Protein AF-A0A6H9YJK9-F1 (afdb_monomer_lite)

Structure (mmCIF, N/CA/C/O backbone):
data_AF-A0A6H9YJK9-F1
#
_entry.id   AF-A0A6H9YJK9-F1
#
loop_
_atom_site.group_PDB
_atom_site.id
_atom_site.type_symbol
_atom_site.label_atom_id
_atom_site.label_alt_id
_atom_site.label_comp_id
_atom_site.label_asym_id
_atom_site.label_entity_id
_atom_site.label_seq_id
_atom_site.pdbx_PDB_ins_code
_atom_site.Cartn_x
_atom_site.Cartn_y
_atom_site.Cartn_z
_atom_site.occupancy
_atom_site.B_iso_or_equiv
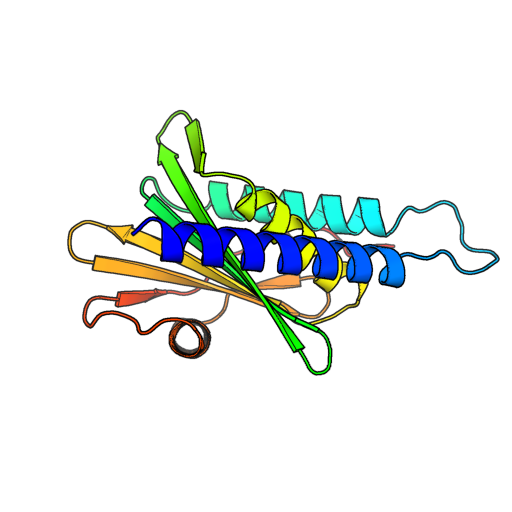_atom_site.auth_seq_id
_atom_site.auth_comp_id
_atom_site.auth_asym_id
_atom_site.auth_atom_id
_atom_site.pdbx_PDB_model_num
ATOM 1 N N . MET A 1 1 ? 7.352 20.105 15.855 1.00 63.06 1 MET A N 1
ATOM 2 C CA . MET A 1 1 ? 6.418 19.579 14.831 1.00 63.06 1 MET A CA 1
ATOM 3 C C . MET A 1 1 ? 6.762 20.039 13.413 1.00 63.06 1 MET A C 1
ATOM 5 O O . MET A 1 1 ? 6.892 19.177 12.559 1.00 63.06 1 MET A O 1
ATOM 9 N N . LEU A 1 2 ? 7.011 21.333 13.154 1.00 72.94 2 LEU A N 1
ATOM 10 C CA . LEU A 1 2 ? 7.312 21.844 11.799 1.00 72.94 2 LEU A CA 1
ATOM 11 C C . LEU A 1 2 ? 8.534 21.186 11.116 1.00 72.94 2 LEU A C 1
ATOM 13 O O . LEU A 1 2 ? 8.466 20.831 9.948 1.00 72.94 2 LEU A O 1
ATOM 17 N N . PHE A 1 3 ? 9.628 20.956 11.852 1.00 67.69 3 PHE A N 1
ATOM 18 C CA . PHE A 1 3 ? 10.844 20.333 11.303 1.00 67.69 3 PHE A CA 1
ATOM 19 C C . PHE A 1 3 ? 10.621 18.890 10.814 1.00 67.69 3 PHE A C 1
ATOM 21 O O . PHE A 1 3 ? 11.126 18.502 9.768 1.00 67.69 3 PHE A O 1
ATOM 28 N N . HIS A 1 4 ? 9.809 18.113 11.537 1.00 69.06 4 HIS A N 1
ATOM 29 C CA . HIS A 1 4 ? 9.512 16.722 11.185 1.00 69.06 4 HIS A CA 1
ATOM 30 C C . HIS A 1 4 ? 8.590 16.626 9.959 1.00 69.06 4 HIS A C 1
ATOM 32 O O . HIS A 1 4 ? 8.743 15.723 9.142 1.00 69.06 4 HIS A O 1
ATOM 38 N N . ALA A 1 5 ? 7.667 17.585 9.812 1.00 72.31 5 ALA A N 1
ATOM 39 C CA . ALA A 1 5 ? 6.811 17.703 8.634 1.00 72.31 5 ALA A CA 1
ATOM 40 C C . ALA A 1 5 ? 7.616 18.094 7.383 1.00 72.31 5 ALA A C 1
ATOM 42 O O . ALA A 1 5 ? 7.439 17.492 6.330 1.00 72.31 5 ALA A O 1
ATOM 43 N N . LEU A 1 6 ? 8.550 19.043 7.514 1.00 74.62 6 LEU A N 1
ATOM 44 C CA . LEU A 1 6 ? 9.430 19.453 6.415 1.00 74.62 6 LEU A CA 1
ATOM 45 C C . LEU A 1 6 ? 10.424 18.358 6.007 1.00 74.62 6 LEU A C 1
ATOM 47 O O . LEU A 1 6 ? 10.715 18.222 4.822 1.00 74.62 6 LEU A O 1
ATOM 51 N N . SER A 1 7 ? 10.941 17.579 6.965 1.00 81.00 7 SER A N 1
ATOM 52 C CA . SER A 1 7 ? 11.783 16.417 6.651 1.00 81.00 7 SER A CA 1
ATOM 53 C C . SER A 1 7 ? 10.996 15.383 5.855 1.00 81.00 7 SER A C 1
ATOM 55 O O . SER A 1 7 ? 11.417 15.025 4.763 1.00 81.00 7 SER A O 1
ATOM 57 N N . ARG A 1 8 ? 9.804 15.000 6.340 1.00 82.50 8 ARG A N 1
ATOM 58 C CA . ARG A 1 8 ? 8.932 14.047 5.641 1.00 82.50 8 ARG A CA 1
ATOM 59 C C . ARG A 1 8 ? 8.602 14.512 4.226 1.00 82.50 8 ARG A C 1
ATOM 61 O O . ARG A 1 8 ? 8.712 13.728 3.300 1.00 82.50 8 ARG A O 1
ATOM 68 N N . GLN A 1 9 ? 8.263 15.787 4.043 1.00 84.81 9 GLN A N 1
ATOM 69 C CA . GLN A 1 9 ? 7.972 16.316 2.711 1.00 84.81 9 GLN A CA 1
ATOM 70 C C . GLN A 1 9 ? 9.168 16.179 1.755 1.00 84.81 9 GLN A C 1
ATOM 72 O O . GLN A 1 9 ? 8.990 15.789 0.607 1.00 84.81 9 GLN A O 1
ATOM 77 N N . ARG A 1 10 ? 10.388 16.476 2.217 1.00 87.25 10 ARG A N 1
ATOM 78 C CA . ARG A 1 10 ? 11.600 16.321 1.394 1.00 87.25 10 ARG A CA 1
ATOM 79 C C . ARG A 1 10 ? 11.882 14.862 1.051 1.00 87.25 10 ARG A C 1
ATOM 81 O O . ARG A 1 10 ? 12.340 14.581 -0.054 1.00 87.25 10 ARG A O 1
ATOM 88 N N . ASP A 1 11 ? 11.628 13.956 1.987 1.00 88.81 11 ASP A N 1
ATOM 89 C CA . ASP A 1 11 ? 11.798 12.520 1.770 1.00 88.81 11 ASP A CA 1
ATOM 90 C C . ASP A 1 11 ? 10.750 11.991 0.774 1.00 88.81 11 ASP A C 1
ATOM 92 O O . ASP A 1 11 ? 11.097 11.249 -0.148 1.00 88.81 11 ASP A O 1
ATOM 96 N N . ASP A 1 12 ? 9.503 12.460 0.870 1.00 91.12 12 ASP A N 1
ATOM 97 C CA . ASP A 1 12 ? 8.435 12.163 -0.090 1.00 91.12 12 ASP A CA 1
ATOM 98 C C . ASP A 1 12 ? 8.791 12.695 -1.495 1.00 91.12 12 ASP A C 1
ATOM 100 O O . ASP A 1 12 ? 8.659 11.972 -2.480 1.00 91.12 12 ASP A O 1
ATOM 104 N N . GLU A 1 13 ? 9.301 13.928 -1.608 1.00 91.25 13 GLU A N 1
ATOM 105 C CA . GLU A 1 13 ? 9.738 14.528 -2.882 1.00 91.25 13 GLU A CA 1
ATOM 106 C C . GLU A 1 13 ? 10.895 13.749 -3.526 1.00 91.25 13 GLU A C 1
ATOM 108 O O . GLU A 1 13 ? 10.879 13.499 -4.734 1.00 91.25 13 GLU A O 1
ATOM 113 N N . ARG A 1 14 ? 11.883 13.316 -2.732 1.00 92.69 14 ARG A N 1
ATOM 114 C CA . ARG A 1 14 ? 12.980 12.459 -3.215 1.00 92.69 14 ARG A CA 1
ATOM 115 C C . ARG A 1 14 ? 12.470 11.107 -3.690 1.00 92.69 14 ARG A C 1
ATOM 117 O O . ARG A 1 14 ? 12.857 10.658 -4.765 1.00 92.69 14 ARG A O 1
ATOM 124 N N . THR A 1 15 ? 11.578 10.493 -2.919 1.00 93.62 15 THR A N 1
ATOM 125 C CA . THR A 1 15 ? 10.957 9.212 -3.274 1.00 93.62 15 THR A CA 1
ATOM 126 C C . THR A 1 15 ? 10.157 9.338 -4.569 1.00 93.62 15 THR A C 1
ATOM 128 O O . THR A 1 15 ? 10.250 8.476 -5.440 1.00 93.62 15 THR A O 1
ATOM 131 N N . ALA A 1 16 ? 9.418 10.437 -4.741 1.00 92.62 16 ALA A N 1
ATOM 132 C CA . ALA A 1 16 ? 8.678 10.725 -5.965 1.00 92.62 16 ALA A CA 1
ATOM 133 C C . ALA A 1 16 ? 9.603 10.836 -7.182 1.00 92.62 16 ALA A C 1
ATOM 135 O O . ALA A 1 16 ? 9.322 10.233 -8.217 1.00 92.62 16 ALA A O 1
ATOM 136 N N . ALA A 1 17 ? 10.707 11.577 -7.054 1.00 94.19 17 ALA A N 1
ATOM 137 C CA . ALA A 1 17 ? 11.685 11.734 -8.125 1.00 94.19 17 ALA A CA 1
ATOM 138 C C . ALA A 1 17 ? 12.327 10.390 -8.510 1.00 94.19 17 ALA A C 1
ATOM 140 O O . ALA A 1 17 ? 12.350 10.052 -9.692 1.00 94.19 17 ALA A O 1
ATOM 141 N N . ALA A 1 18 ? 12.757 9.597 -7.525 1.00 94.12 18 ALA A N 1
ATOM 142 C CA . ALA A 1 18 ? 13.342 8.277 -7.758 1.00 94.12 18 ALA A CA 1
ATOM 143 C C . ALA A 1 18 ? 12.348 7.314 -8.432 1.00 94.12 18 ALA A C 1
ATOM 145 O O . ALA A 1 18 ? 12.693 6.631 -9.393 1.00 94.12 18 ALA A O 1
ATOM 146 N N . ALA A 1 19 ? 11.089 7.293 -7.984 1.00 94.12 19 ALA A N 1
ATOM 147 C CA . ALA A 1 19 ? 10.058 6.446 -8.580 1.00 94.12 19 ALA A CA 1
ATOM 148 C C . ALA A 1 19 ? 9.746 6.839 -10.035 1.00 94.12 19 ALA A C 1
ATOM 150 O O . ALA A 1 19 ? 9.563 5.967 -10.884 1.00 94.12 19 ALA A O 1
ATOM 151 N N . LEU A 1 20 ? 9.705 8.143 -10.337 1.00 93.88 20 LEU A N 1
ATOM 152 C CA . LEU A 1 20 ? 9.523 8.641 -11.704 1.00 93.88 20 LEU A CA 1
ATOM 153 C C . LEU A 1 20 ? 10.699 8.265 -12.609 1.00 93.88 20 LEU A C 1
ATOM 155 O O . LEU A 1 20 ? 10.481 7.869 -13.752 1.00 93.88 20 LEU A O 1
ATOM 159 N N . GLU A 1 21 ? 11.928 8.370 -12.106 1.00 93.69 21 GLU A N 1
ATOM 160 C CA . GLU A 1 21 ? 13.128 7.974 -12.842 1.00 93.69 21 GLU A CA 1
ATOM 161 C C . GLU A 1 21 ? 13.119 6.474 -13.163 1.00 93.69 21 GLU A C 1
ATOM 163 O O . GLU A 1 21 ? 13.307 6.088 -14.317 1.00 93.69 21 GLU A O 1
ATOM 168 N N . LEU A 1 22 ? 12.819 5.631 -12.172 1.00 92.50 22 LEU A N 1
ATOM 169 C CA . LEU A 1 22 ? 12.697 4.183 -12.356 1.00 92.50 22 LEU A CA 1
ATOM 170 C C . LEU A 1 22 ? 11.623 3.823 -13.384 1.00 92.50 22 LEU A C 1
ATOM 172 O O . LEU A 1 22 ? 11.884 3.030 -14.289 1.00 92.50 22 LEU A O 1
ATOM 176 N N . LEU A 1 23 ? 10.440 4.437 -13.292 1.00 91.88 23 LEU A N 1
ATOM 177 C CA . LEU A 1 23 ? 9.365 4.222 -14.259 1.00 91.88 23 LEU A CA 1
ATOM 178 C C . LEU A 1 23 ? 9.777 4.660 -15.673 1.00 91.88 23 LEU A C 1
ATOM 180 O O . LEU A 1 23 ? 9.500 3.950 -16.637 1.00 91.88 23 LEU A O 1
ATOM 184 N N . GLY A 1 24 ? 10.459 5.798 -15.812 1.00 89.75 24 GLY A N 1
ATOM 185 C CA . GLY A 1 24 ? 10.961 6.270 -17.105 1.00 89.75 24 GLY A CA 1
ATOM 186 C C . GLY A 1 24 ? 12.010 5.334 -17.713 1.00 89.75 24 GLY A C 1
ATOM 187 O O . GLY A 1 24 ? 11.981 5.066 -18.912 1.00 89.75 24 GLY A O 1
ATOM 188 N N . ASN A 1 25 ? 12.900 4.786 -16.886 1.00 87.31 25 ASN A N 1
ATOM 189 C CA . ASN A 1 25 ? 13.939 3.856 -17.330 1.00 87.31 25 ASN A CA 1
ATOM 190 C C . ASN A 1 25 ? 13.369 2.492 -17.741 1.00 87.31 25 ASN A C 1
ATOM 192 O O . ASN A 1 25 ? 13.824 1.921 -18.728 1.00 87.31 25 ASN A O 1
ATOM 196 N N . ALA A 1 26 ? 12.356 1.998 -17.027 1.00 83.44 26 ALA A N 1
ATOM 197 C CA . ALA A 1 26 ? 11.712 0.709 -17.293 1.00 83.44 26 ALA A CA 1
ATOM 198 C C . ALA A 1 26 ? 10.915 0.668 -18.606 1.00 83.44 26 ALA A C 1
ATOM 200 O O . ALA A 1 26 ? 10.545 -0.399 -19.083 1.00 83.44 26 ALA A O 1
ATOM 201 N N . THR A 1 27 ? 10.589 1.835 -19.158 1.00 75.69 27 THR A N 1
ATOM 202 C CA . THR A 1 27 ? 9.594 1.986 -20.230 1.00 75.69 27 THR A CA 1
ATOM 203 C C . THR A 1 27 ? 10.180 2.640 -21.475 1.00 75.69 27 THR A C 1
ATOM 205 O O . THR A 1 27 ? 9.448 3.039 -22.382 1.00 75.69 27 THR A O 1
ATOM 208 N N . ARG A 1 28 ? 11.513 2.743 -21.529 1.00 75.00 28 ARG A N 1
ATOM 209 C CA . ARG A 1 28 ? 12.239 3.235 -22.694 1.00 75.00 28 ARG A CA 1
ATOM 210 C C . ARG A 1 28 ? 12.044 2.237 -23.845 1.00 75.00 28 ARG A C 1
ATOM 212 O O . ARG A 1 28 ? 12.432 1.086 -23.681 1.00 75.00 28 ARG A O 1
ATOM 219 N N . PRO A 1 29 ? 11.450 2.650 -24.978 1.00 65.81 29 PRO A N 1
ATOM 220 C CA . PRO A 1 29 ? 11.192 1.738 -26.085 1.00 65.81 29 PRO A CA 1
ATOM 221 C C . PRO A 1 29 ? 12.510 1.287 -26.714 1.00 65.81 29 PRO A C 1
ATOM 223 O O . PRO A 1 29 ? 13.400 2.115 -26.951 1.00 65.81 29 PRO A O 1
ATOM 226 N N . GLU A 1 30 ? 12.619 -0.002 -27.015 1.00 67.44 30 GLU A N 1
ATOM 227 C CA . GLU A 1 30 ? 13.722 -0.520 -27.813 1.00 67.44 30 GLU A CA 1
ATOM 228 C C . GLU A 1 30 ? 13.478 -0.197 -29.300 1.00 67.44 30 GLU A C 1
ATOM 230 O O . GLU A 1 30 ? 12.331 -0.048 -29.746 1.00 67.44 30 GLU A O 1
ATOM 235 N N . PRO A 1 31 ? 14.536 -0.049 -30.119 1.00 66.88 31 PRO A N 1
ATOM 236 C CA . PRO A 1 31 ? 14.371 0.201 -31.545 1.00 66.88 31 PRO A CA 1
ATOM 237 C C . PRO A 1 31 ? 13.593 -0.940 -32.222 1.00 66.88 31 PRO A C 1
ATOM 239 O O . PRO A 1 31 ? 14.129 -2.028 -32.423 1.00 66.88 31 PRO A O 1
ATOM 242 N N . GLY A 1 32 ? 12.348 -0.668 -32.625 1.00 67.44 32 GLY A N 1
ATOM 243 C CA . GLY A 1 32 ? 11.482 -1.628 -33.321 1.00 67.44 32 GLY A CA 1
ATOM 244 C C . GLY A 1 32 ? 10.222 -2.045 -32.559 1.00 67.44 32 GLY A C 1
ATOM 245 O O . GLY A 1 32 ? 9.407 -2.757 -33.145 1.00 67.44 32 GLY A O 1
ATOM 246 N N . ASP A 1 33 ? 10.032 -1.585 -31.320 1.00 65.38 33 ASP A N 1
ATOM 247 C CA . ASP A 1 33 ? 8.786 -1.811 -30.581 1.00 65.38 33 ASP A CA 1
ATOM 248 C C . ASP A 1 33 ? 7.593 -1.114 -31.262 1.00 65.38 33 ASP A C 1
ATOM 250 O O . ASP A 1 33 ? 7.688 0.022 -31.743 1.00 65.38 33 ASP A O 1
ATOM 254 N N . GLU A 1 34 ? 6.443 -1.796 -31.297 1.00 64.19 34 GLU A N 1
ATOM 255 C CA . GLU A 1 34 ? 5.170 -1.156 -31.637 1.00 64.19 34 GLU A CA 1
ATOM 256 C C . GLU A 1 34 ? 4.876 -0.016 -30.645 1.00 64.19 34 GLU A C 1
ATOM 258 O O . GLU A 1 34 ? 5.330 -0.062 -29.501 1.00 64.19 34 GLU A O 1
ATOM 263 N N . PRO A 1 35 ? 4.093 1.009 -31.033 1.00 57.34 35 PRO A N 1
ATOM 264 C CA . PRO A 1 35 ? 3.725 2.108 -30.147 1.00 57.3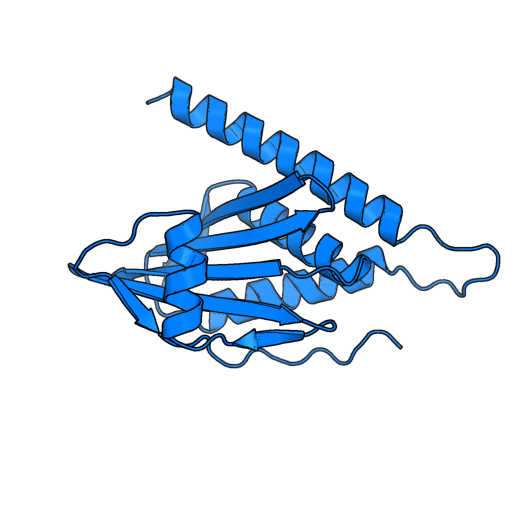4 35 PRO A CA 1
ATOM 265 C C . PRO A 1 35 ? 2.736 1.644 -29.063 1.00 57.34 35 PRO A C 1
ATOM 267 O O . PRO A 1 35 ? 1.560 2.012 -29.068 1.00 57.34 35 PRO A O 1
ATOM 270 N N . ASN A 1 36 ? 3.201 0.834 -28.117 1.00 64.88 36 ASN A N 1
ATOM 271 C CA . ASN A 1 36 ? 2.619 0.747 -26.790 1.00 64.88 36 ASN A CA 1
ATOM 272 C C . ASN A 1 36 ? 3.371 1.729 -25.879 1.00 64.88 36 ASN A C 1
ATOM 274 O O . ASN A 1 36 ? 4.529 2.057 -26.121 1.00 64.88 36 ASN A O 1
ATOM 278 N N . ASP A 1 37 ? 2.696 2.233 -24.852 1.00 79.62 37 ASP A N 1
ATOM 279 C CA . ASP A 1 37 ? 3.293 3.113 -23.844 1.00 79.62 37 ASP A CA 1
ATOM 280 C C . ASP A 1 37 ? 3.282 2.346 -22.515 1.00 79.62 37 ASP A C 1
ATOM 282 O O . ASP A 1 37 ? 2.276 2.387 -21.789 1.00 79.62 37 ASP A O 1
ATOM 286 N N . PRO A 1 38 ? 4.352 1.582 -22.213 1.00 82.50 38 PRO A N 1
ATOM 287 C CA . PRO A 1 38 ? 4.410 0.738 -21.026 1.00 82.50 38 PRO A CA 1
ATOM 288 C C . PRO A 1 38 ? 4.276 1.545 -19.729 1.00 82.50 38 PRO A C 1
ATOM 290 O O . PRO A 1 38 ? 3.687 1.059 -18.763 1.00 82.50 38 PRO A O 1
ATOM 293 N N . ALA A 1 39 ? 4.734 2.805 -19.711 1.00 85.94 39 ALA A N 1
ATOM 294 C CA . ALA A 1 39 ? 4.573 3.695 -18.560 1.00 85.94 39 ALA A CA 1
ATOM 295 C C . ALA A 1 39 ? 3.107 4.033 -18.322 1.00 85.94 39 ALA A C 1
ATOM 297 O O . ALA A 1 39 ? 2.618 3.959 -17.188 1.00 85.94 39 ALA A O 1
ATOM 298 N N . ARG A 1 40 ? 2.379 4.366 -19.389 1.00 87.50 40 ARG A N 1
ATOM 299 C CA . ARG A 1 40 ? 0.940 4.627 -19.320 1.00 87.50 40 ARG A CA 1
ATOM 300 C C . ARG A 1 40 ? 0.170 3.390 -18.875 1.00 87.50 40 ARG A C 1
ATOM 302 O O . ARG A 1 40 ? -0.753 3.512 -18.070 1.00 87.50 40 ARG A O 1
ATOM 309 N N . GLU A 1 41 ? 0.539 2.208 -19.359 1.00 89.06 41 GLU A N 1
ATOM 310 C CA . GLU A 1 41 ? -0.101 0.954 -18.962 1.00 89.06 41 GLU A CA 1
ATOM 311 C C . GLU A 1 41 ? 0.165 0.601 -17.489 1.00 89.06 41 GLU A C 1
ATOM 313 O O . GLU A 1 41 ? -0.779 0.315 -16.746 1.00 89.06 41 GLU A O 1
ATOM 318 N N . ALA A 1 42 ? 1.416 0.692 -17.034 1.00 90.81 42 ALA A N 1
ATOM 319 C CA . ALA A 1 42 ? 1.780 0.481 -15.635 1.00 90.81 42 ALA A CA 1
ATOM 320 C C . ALA A 1 42 ? 1.081 1.489 -14.705 1.00 90.81 42 ALA A C 1
ATOM 322 O O . ALA A 1 42 ? 0.517 1.108 -13.676 1.00 90.81 42 ALA A O 1
ATOM 323 N N . THR A 1 43 ? 1.018 2.760 -15.109 1.00 92.56 43 THR A N 1
ATOM 324 C CA . THR A 1 43 ? 0.310 3.819 -14.371 1.00 92.56 43 THR A CA 1
ATOM 325 C C . THR A 1 43 ? -1.190 3.544 -14.286 1.00 92.56 43 THR A C 1
ATOM 327 O O . THR A 1 43 ? -1.792 3.685 -13.216 1.00 92.56 43 THR A O 1
ATOM 330 N N . ALA A 1 44 ? -1.812 3.108 -15.384 1.00 91.75 44 ALA A N 1
ATOM 331 C CA . ALA A 1 44 ? -3.227 2.750 -15.400 1.00 91.75 44 ALA A CA 1
ATOM 332 C C . ALA A 1 44 ? -3.520 1.572 -14.455 1.00 91.75 44 ALA A C 1
ATOM 334 O O . ALA A 1 44 ? -4.490 1.621 -13.694 1.00 91.75 44 ALA A O 1
ATOM 335 N N . ARG A 1 45 ? -2.654 0.549 -14.440 1.00 91.06 45 ARG A N 1
ATOM 336 C CA . ARG A 1 45 ? -2.760 -0.604 -13.527 1.00 91.06 45 ARG A CA 1
ATOM 337 C C . ARG A 1 45 ? -2.629 -0.187 -12.067 1.00 91.06 45 ARG A C 1
ATOM 339 O O . ARG A 1 45 ? -3.496 -0.525 -11.260 1.00 91.06 45 ARG A O 1
ATOM 346 N N . ALA A 1 46 ? -1.596 0.582 -11.732 1.00 94.31 46 ALA A N 1
ATOM 347 C CA . ALA A 1 46 ? -1.381 1.079 -10.376 1.00 94.31 46 ALA A CA 1
ATOM 348 C C . ALA A 1 46 ? -2.561 1.940 -9.891 1.00 94.31 46 ALA A C 1
ATOM 350 O O . ALA A 1 46 ? -3.042 1.765 -8.770 1.00 94.31 46 ALA A O 1
ATOM 351 N N . THR A 1 47 ? -3.103 2.794 -10.766 1.00 94.19 47 THR A N 1
ATOM 352 C CA . THR A 1 47 ? -4.287 3.617 -10.473 1.00 94.19 47 THR A CA 1
ATOM 353 C C . THR A 1 47 ? -5.518 2.750 -10.208 1.00 94.19 47 THR A C 1
ATOM 355 O O . THR A 1 47 ? -6.232 2.957 -9.226 1.00 94.19 47 THR A O 1
ATOM 358 N N . ALA A 1 48 ? -5.774 1.742 -11.047 1.00 93.62 48 ALA A N 1
ATOM 359 C CA . ALA A 1 48 ? -6.903 0.831 -10.866 1.00 93.62 48 ALA A CA 1
ATOM 360 C C . ALA A 1 48 ? -6.830 0.084 -9.524 1.00 93.62 48 ALA A C 1
ATOM 362 O O . ALA A 1 48 ? -7.855 -0.086 -8.854 1.00 93.62 48 ALA A O 1
ATOM 363 N N . ILE A 1 49 ? -5.622 -0.304 -9.109 1.00 94.88 49 ILE A N 1
ATOM 364 C CA . ILE A 1 49 ? -5.355 -0.939 -7.816 1.00 94.88 49 ILE A CA 1
ATOM 365 C C . ILE A 1 49 ? -5.596 0.021 -6.663 1.00 94.88 49 ILE A C 1
ATOM 367 O O . ILE A 1 49 ? -6.317 -0.348 -5.739 1.00 94.88 49 ILE A O 1
ATOM 371 N N . LEU A 1 50 ? -5.068 1.247 -6.723 1.00 95.38 50 LEU A N 1
ATOM 372 C CA . LEU A 1 50 ? -5.324 2.260 -5.700 1.00 95.38 50 LEU A CA 1
ATOM 373 C C . LEU A 1 50 ? -6.833 2.458 -5.498 1.00 95.38 50 LEU A C 1
ATOM 375 O O . LEU A 1 50 ? -7.334 2.435 -4.374 1.00 95.38 50 LEU A O 1
ATOM 379 N N . LEU A 1 51 ? -7.583 2.578 -6.592 1.00 94.69 51 LEU A N 1
ATOM 380 C CA . LEU A 1 51 ? -9.032 2.732 -6.529 1.00 94.69 51 LEU A CA 1
ATOM 381 C C . LEU A 1 51 ? -9.727 1.484 -5.964 1.00 94.69 51 LEU A C 1
ATOM 383 O O . LEU A 1 51 ? -10.701 1.609 -5.224 1.00 94.69 51 LEU A O 1
ATOM 387 N N . ALA A 1 52 ? -9.258 0.278 -6.294 1.00 95.00 52 ALA A N 1
ATOM 388 C CA . ALA A 1 52 ? -9.800 -0.964 -5.742 1.00 95.00 52 ALA A CA 1
ATOM 389 C C . ALA A 1 52 ? -9.521 -1.100 -4.238 1.00 95.00 52 ALA A C 1
ATOM 391 O O . ALA A 1 52 ? -10.418 -1.483 -3.487 1.00 95.00 52 ALA A O 1
ATOM 392 N N . LEU A 1 53 ? -8.322 -0.717 -3.802 1.00 96.12 53 LEU A N 1
ATOM 393 C CA . LEU A 1 53 ? -7.922 -0.647 -2.402 1.00 96.12 53 LEU A CA 1
ATOM 394 C C . LEU A 1 53 ? -8.828 0.312 -1.620 1.00 96.12 53 LEU A C 1
ATOM 396 O O . LEU A 1 53 ? -9.459 -0.091 -0.644 1.00 96.12 53 LEU A O 1
ATOM 400 N N . ILE A 1 54 ? -8.978 1.549 -2.101 1.00 95.44 54 ILE A N 1
ATOM 401 C CA . ILE A 1 54 ? -9.855 2.559 -1.490 1.00 95.44 54 ILE A CA 1
ATOM 402 C C . ILE A 1 54 ? -11.311 2.075 -1.452 1.00 95.44 54 ILE A C 1
ATOM 404 O O . ILE A 1 54 ? -12.013 2.286 -0.462 1.00 95.44 54 ILE A O 1
ATOM 408 N N . ARG A 1 55 ? -11.803 1.401 -2.499 1.00 94.38 55 ARG A N 1
ATOM 409 C CA . ARG A 1 55 ? -13.171 0.852 -2.510 1.00 94.38 55 ARG A CA 1
ATOM 410 C C . ARG A 1 55 ? -13.368 -0.264 -1.487 1.00 94.38 55 ARG A C 1
ATOM 412 O O . ARG A 1 55 ? -14.417 -0.271 -0.847 1.00 94.38 55 ARG A O 1
ATOM 419 N N . GLY A 1 56 ? -12.401 -1.166 -1.342 1.00 94.81 56 GLY A N 1
ATOM 420 C CA . GLY A 1 56 ? -12.528 -2.359 -0.502 1.00 94.81 56 GLY A CA 1
ATOM 421 C C . GLY A 1 56 ? -12.367 -2.112 0.998 1.00 94.81 56 GLY A C 1
ATOM 422 O O . GLY A 1 56 ? -12.863 -2.906 1.794 1.00 94.81 56 GLY A O 1
ATOM 423 N N . VAL A 1 57 ? -11.722 -1.016 1.406 1.00 94.75 57 VAL A N 1
ATOM 424 C CA . VAL A 1 57 ? -11.642 -0.648 2.830 1.00 94.75 57 VAL A CA 1
ATOM 425 C C . VAL A 1 57 ? -12.954 -0.050 3.341 1.00 94.75 57 VAL A C 1
ATOM 427 O O . VAL A 1 57 ? -13.738 0.508 2.571 1.00 94.75 57 VAL A O 1
ATOM 430 N N . GLY A 1 58 ? -13.209 -0.179 4.644 1.00 93.19 58 GLY A N 1
ATOM 431 C CA . GLY A 1 58 ? -14.375 0.419 5.304 1.00 93.19 58 GLY A CA 1
ATOM 432 C C . GLY A 1 58 ? -14.335 1.950 5.322 1.00 93.19 58 GLY A C 1
ATOM 433 O O . GLY A 1 58 ? -13.448 2.560 4.742 1.00 93.19 58 GLY A O 1
ATOM 434 N N . LEU A 1 59 ? -15.314 2.572 5.978 1.00 94.12 59 LEU A N 1
ATOM 435 C CA . LEU A 1 59 ? -15.246 4.002 6.292 1.00 94.12 59 LEU A CA 1
ATOM 436 C C . LEU A 1 59 ? -14.215 4.245 7.406 1.00 94.12 59 LEU A C 1
ATOM 438 O O . LEU A 1 59 ? -14.010 3.363 8.241 1.00 94.12 59 LEU A O 1
ATOM 442 N N . GLY A 1 60 ? -13.628 5.440 7.449 1.00 94.50 60 GLY A N 1
ATOM 443 C CA . GLY A 1 60 ? -12.711 5.862 8.508 1.00 94.50 60 GLY A CA 1
ATOM 444 C C . GLY A 1 60 ? -11.410 6.466 7.990 1.00 94.50 60 GLY A C 1
ATOM 445 O O . GLY A 1 60 ? -11.317 6.910 6.845 1.00 94.50 60 GLY A O 1
ATOM 446 N N . VAL A 1 61 ? -10.409 6.503 8.869 1.00 95.19 61 VAL A N 1
ATOM 447 C CA . VAL A 1 61 ? -9.068 7.012 8.572 1.00 95.19 61 VAL A CA 1
ATOM 448 C C . VAL A 1 61 ? -8.156 5.842 8.234 1.00 95.19 61 VAL A C 1
ATOM 450 O O . VAL A 1 61 ? -8.091 4.842 8.954 1.00 95.19 61 VAL A O 1
ATOM 453 N N . HIS A 1 62 ? -7.438 5.979 7.128 1.00 95.88 62 HIS A N 1
ATOM 454 C CA . HIS A 1 62 ? -6.576 4.948 6.587 1.00 95.88 62 HIS A CA 1
ATOM 455 C C . HIS A 1 62 ? -5.186 5.506 6.298 1.00 95.88 62 HIS A C 1
ATOM 457 O O . HIS A 1 62 ? -5.033 6.620 5.799 1.00 95.88 62 HIS A O 1
ATOM 463 N N . ARG A 1 63 ? -4.171 4.683 6.553 1.00 94.69 63 ARG A N 1
ATOM 464 C CA . ARG A 1 63 ? -2.800 4.896 6.091 1.00 94.69 63 ARG A CA 1
ATOM 465 C C . ARG A 1 63 ? -2.427 3.779 5.137 1.00 94.69 63 ARG A C 1
ATOM 467 O O . ARG A 1 63 ? -2.380 2.615 5.536 1.00 94.69 63 ARG A O 1
ATOM 474 N N . LEU A 1 64 ? -2.166 4.149 3.895 1.00 95.69 64 LEU A N 1
ATOM 475 C CA . LEU A 1 64 ? -1.646 3.278 2.856 1.00 95.69 64 LEU A CA 1
ATOM 476 C C . LEU A 1 64 ? -0.122 3.383 2.849 1.00 95.69 64 LEU A C 1
ATOM 478 O O . LEU A 1 64 ? 0.417 4.478 2.721 1.00 95.69 64 LEU A O 1
ATOM 482 N N . THR A 1 65 ? 0.561 2.254 2.957 1.00 95.06 65 THR A N 1
ATOM 483 C CA . THR A 1 65 ? 2.017 2.178 2.833 1.00 95.06 65 THR A CA 1
ATOM 484 C C . THR A 1 65 ? 2.357 1.328 1.619 1.00 95.06 65 THR A C 1
ATOM 486 O O . THR A 1 65 ? 1.808 0.235 1.472 1.00 95.06 65 THR A O 1
ATOM 489 N N . CYS A 1 66 ? 3.262 1.803 0.769 1.00 95.44 66 CYS A N 1
ATOM 490 C CA . CYS A 1 66 ? 3.887 0.995 -0.275 1.00 95.44 66 CYS A CA 1
ATOM 491 C C . CYS A 1 66 ? 5.387 0.979 -0.054 1.00 95.44 66 CYS A C 1
ATOM 493 O O . CYS A 1 66 ? 5.972 2.026 0.212 1.00 95.44 66 CYS A O 1
ATOM 495 N N . VAL A 1 67 ? 5.967 -0.208 -0.162 1.00 94.50 67 VAL A N 1
ATOM 496 C CA . VAL A 1 67 ? 7.396 -0.453 -0.052 1.00 94.50 67 VAL A CA 1
ATOM 497 C C . VAL A 1 67 ? 7.806 -1.279 -1.260 1.00 94.50 67 VAL A C 1
ATOM 499 O O . VAL A 1 67 ? 7.242 -2.347 -1.483 1.00 94.50 67 VAL A O 1
ATOM 502 N N . MET A 1 68 ? 8.750 -0.777 -2.043 1.00 93.62 68 MET A N 1
ATOM 503 C CA . MET A 1 68 ? 9.293 -1.444 -3.222 1.00 93.62 68 MET A CA 1
ATOM 504 C C . MET A 1 68 ? 10.797 -1.585 -3.052 1.00 93.62 68 MET A C 1
ATOM 506 O O . MET A 1 68 ? 11.481 -0.610 -2.727 1.00 93.62 68 MET A O 1
ATOM 510 N N . ASP A 1 69 ? 11.300 -2.784 -3.310 1.00 87.44 69 ASP A N 1
ATOM 511 C CA . ASP A 1 69 ? 12.736 -3.011 -3.381 1.00 87.44 69 ASP A CA 1
ATOM 512 C C . ASP A 1 69 ? 13.227 -2.522 -4.755 1.00 87.44 69 ASP A C 1
ATOM 514 O O . ASP A 1 69 ? 12.715 -2.933 -5.794 1.00 87.44 69 ASP A O 1
ATOM 518 N N . ALA A 1 70 ? 14.169 -1.576 -4.764 1.00 83.75 70 ALA A N 1
ATOM 519 C CA . ALA A 1 70 ? 14.663 -0.887 -5.957 1.00 83.75 70 ALA A CA 1
ATOM 520 C C . ALA A 1 70 ? 16.184 -1.082 -6.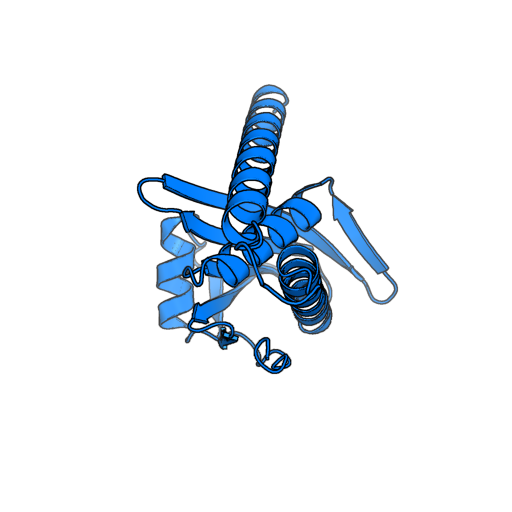089 1.00 83.75 70 ALA A C 1
ATOM 522 O O . ALA A 1 70 ? 16.971 -0.133 -6.069 1.00 83.75 70 ALA A O 1
ATOM 523 N N . GLY A 1 71 ? 16.621 -2.341 -6.176 1.00 80.38 71 GLY A N 1
ATOM 524 C CA . GLY A 1 71 ? 18.041 -2.697 -6.169 1.00 80.38 71 GLY A CA 1
ATOM 525 C C . GLY A 1 71 ? 18.665 -2.567 -4.768 1.00 80.38 71 GLY A C 1
ATOM 526 O O . GLY A 1 71 ? 18.205 -3.248 -3.853 1.00 80.38 71 GLY A O 1
ATOM 527 N N . PRO A 1 72 ? 19.733 -1.762 -4.567 1.00 77.75 72 PRO A N 1
ATOM 528 C CA . PRO A 1 72 ? 20.379 -1.619 -3.257 1.00 77.75 72 PRO A CA 1
ATOM 529 C C . PRO A 1 72 ? 19.590 -0.739 -2.276 1.00 77.75 72 PRO A C 1
ATOM 531 O O . PRO A 1 72 ? 19.899 -0.730 -1.085 1.00 77.75 72 PRO A O 1
ATOM 534 N N . GLU A 1 73 ? 18.608 0.016 -2.769 1.00 83.00 73 GLU A N 1
ATOM 535 C CA . GLU A 1 73 ? 17.790 0.928 -1.978 1.00 83.00 73 GLU A CA 1
ATOM 536 C C . GLU A 1 73 ? 16.327 0.486 -1.976 1.00 83.00 73 GLU A C 1
ATOM 538 O O . GLU A 1 73 ? 15.856 -0.213 -2.872 1.00 83.00 73 GLU A O 1
ATOM 543 N N . GLN A 1 74 ? 15.597 0.913 -0.949 1.00 89.81 74 GLN A N 1
ATOM 544 C CA . GLN A 1 74 ? 14.173 0.653 -0.814 1.00 89.81 74 GLN A CA 1
ATOM 545 C C . GLN A 1 74 ? 13.408 1.968 -0.931 1.00 89.81 74 GLN A C 1
ATOM 547 O O . GLN A 1 74 ? 13.693 2.924 -0.205 1.00 89.81 74 GLN A O 1
ATOM 552 N N . LEU A 1 75 ? 12.416 2.011 -1.818 1.00 94.06 75 LEU A N 1
ATOM 553 C CA . LEU A 1 75 ? 11.494 3.138 -1.912 1.00 94.06 75 LEU A CA 1
ATOM 554 C C . LEU A 1 75 ? 10.271 2.859 -1.046 1.00 94.06 75 LEU A C 1
ATOM 556 O O . LEU A 1 75 ? 9.669 1.789 -1.130 1.00 94.06 75 LEU A O 1
ATOM 560 N N . SER A 1 76 ? 9.890 3.827 -0.216 1.00 93.56 76 SER A N 1
ATOM 561 C CA . SER A 1 76 ? 8.748 3.696 0.683 1.00 93.56 76 SER A CA 1
ATOM 562 C C . SER A 1 76 ? 7.955 4.990 0.752 1.00 93.56 76 SER A C 1
ATOM 564 O O . SER A 1 76 ? 8.529 6.073 0.831 1.00 93.56 76 SER A O 1
ATOM 566 N N . ILE A 1 77 ? 6.629 4.879 0.743 1.00 95.25 77 ILE A N 1
ATOM 567 C CA . ILE A 1 77 ? 5.724 6.016 0.918 1.00 95.25 77 ILE A CA 1
ATOM 568 C C . ILE A 1 77 ? 4.579 5.654 1.851 1.00 95.25 77 ILE A C 1
ATOM 570 O O . ILE A 1 77 ? 4.034 4.550 1.793 1.00 95.25 77 ILE A O 1
ATOM 574 N N . GLN A 1 78 ? 4.184 6.618 2.682 1.00 93.38 78 GLN A N 1
ATOM 575 C CA . GLN A 1 78 ? 2.993 6.542 3.521 1.00 93.38 78 GLN A CA 1
ATOM 576 C C . GLN A 1 78 ? 2.010 7.643 3.136 1.00 93.38 78 GLN A C 1
ATOM 578 O O . GLN A 1 78 ? 2.321 8.833 3.243 1.00 93.38 78 GLN A O 1
ATOM 583 N N . ALA A 1 79 ? 0.807 7.241 2.745 1.00 94.06 79 ALA A N 1
ATOM 584 C CA . ALA A 1 79 ? -0.258 8.120 2.301 1.00 94.06 79 ALA A CA 1
ATOM 585 C C . ALA A 1 79 ? -1.495 7.979 3.190 1.00 94.06 79 ALA A C 1
ATOM 587 O O . ALA A 1 79 ? -2.084 6.903 3.292 1.00 94.06 79 ALA A O 1
ATOM 588 N N . ASP A 1 80 ? -1.895 9.087 3.807 1.00 93.94 80 ASP A N 1
ATOM 589 C CA . ASP A 1 80 ? -3.069 9.144 4.673 1.00 93.94 80 ASP A CA 1
ATOM 590 C C . ASP A 1 80 ? -4.294 9.599 3.873 1.00 93.94 80 ASP A C 1
ATOM 592 O O . ASP A 1 80 ? -4.242 10.582 3.121 1.00 93.94 80 ASP A O 1
ATOM 596 N N . PHE A 1 81 ? -5.407 8.891 4.047 1.00 95.81 81 PHE A N 1
ATOM 597 C CA . PHE A 1 81 ? -6.697 9.269 3.486 1.00 95.81 81 PHE A CA 1
ATOM 598 C C . PHE A 1 81 ? -7.841 8.940 4.444 1.00 95.81 81 PHE A C 1
ATOM 600 O O . PHE A 1 81 ? -7.774 8.005 5.236 1.00 95.81 81 PHE A O 1
ATOM 607 N N . GLU A 1 82 ? -8.917 9.704 4.347 1.00 96.06 82 GLU A N 1
ATOM 608 C CA . GLU A 1 82 ? -10.160 9.485 5.070 1.00 96.06 82 GLU A CA 1
ATOM 609 C C . GLU A 1 82 ? -11.258 9.120 4.076 1.00 96.06 82 GLU A C 1
ATOM 611 O O . GLU A 1 82 ? -11.447 9.793 3.059 1.00 96.06 82 GLU A O 1
ATOM 616 N N . LYS A 1 83 ? -11.991 8.048 4.363 1.00 95.19 83 LYS A N 1
ATOM 617 C CA . LYS A 1 83 ? -13.122 7.596 3.561 1.00 95.19 83 LYS A CA 1
ATOM 618 C C . LYS A 1 83 ? -14.416 7.775 4.340 1.00 95.19 83 LYS A C 1
ATOM 620 O O . LYS A 1 83 ? -14.620 7.158 5.383 1.00 95.19 83 LYS A O 1
ATOM 625 N N . SER A 1 84 ? -15.326 8.562 3.782 1.00 94.31 84 SER A N 1
ATOM 626 C CA . SER A 1 84 ? -16.699 8.695 4.264 1.00 94.31 84 SER A CA 1
ATOM 627 C C . SER A 1 84 ? -17.687 8.119 3.246 1.00 94.31 84 SER A C 1
ATOM 629 O O . SER A 1 84 ? -17.305 7.647 2.174 1.00 94.31 84 SER A O 1
ATOM 631 N N . ALA A 1 85 ? -18.980 8.145 3.575 1.00 91.75 85 ALA A N 1
ATOM 632 C CA . ALA A 1 85 ? -20.030 7.626 2.697 1.00 91.75 85 ALA A CA 1
ATOM 633 C C . ALA A 1 85 ? -20.104 8.339 1.332 1.00 91.75 85 ALA A C 1
ATOM 635 O O . ALA A 1 85 ? -20.644 7.780 0.379 1.00 91.75 85 ALA A O 1
ATOM 636 N N . HIS A 1 86 ? -19.585 9.565 1.234 1.00 91.69 86 HIS A N 1
ATOM 637 C CA . HIS A 1 86 ? -19.766 10.421 0.059 1.00 91.69 86 HIS A CA 1
ATOM 638 C C . HIS A 1 86 ? -18.458 10.866 -0.592 1.00 91.69 86 HIS A C 1
ATOM 640 O O . HIS A 1 86 ? -18.485 11.350 -1.721 1.00 91.69 86 HIS A O 1
ATOM 646 N N . GLN A 1 87 ? -17.323 10.725 0.092 1.00 92.94 87 GLN A N 1
ATOM 647 C CA . GLN A 1 87 ? -16.052 11.236 -0.407 1.00 92.94 87 GLN A CA 1
ATOM 648 C C . GLN A 1 87 ? -14.855 10.470 0.147 1.00 92.94 87 GLN A C 1
ATOM 650 O O . GLN A 1 87 ? -14.924 9.814 1.188 1.00 92.94 87 GLN A O 1
ATOM 655 N N . VAL A 1 88 ? -13.740 10.622 -0.559 1.00 93.50 88 VAL A N 1
ATOM 656 C CA . VAL A 1 88 ? -12.409 10.234 -0.104 1.00 93.50 88 VAL A CA 1
ATOM 657 C C . VAL A 1 88 ? -11.583 11.509 -0.037 1.00 93.50 88 VAL A C 1
ATOM 659 O O . VAL A 1 88 ? -11.418 12.189 -1.049 1.00 93.50 88 VAL A O 1
ATOM 662 N N . LEU A 1 89 ? -11.107 11.849 1.155 1.00 92.81 89 LEU A N 1
ATOM 663 C CA . LEU A 1 89 ? -10.213 12.975 1.382 1.00 92.81 89 LEU A CA 1
ATOM 664 C C . LEU A 1 89 ? -8.791 12.449 1.515 1.00 92.81 89 LEU A C 1
ATOM 666 O O . LEU A 1 89 ? -8.534 11.565 2.322 1.00 92.81 89 LEU A O 1
ATOM 670 N N . SER A 1 90 ? -7.861 12.997 0.746 1.00 89.12 90 SER A N 1
ATOM 671 C CA . SER A 1 90 ? -6.442 12.667 0.847 1.00 89.12 90 SER A CA 1
ATOM 672 C C . SER A 1 90 ? -5.635 13.907 1.176 1.00 89.12 90 SER A C 1
ATOM 674 O O . SER A 1 90 ? -5.874 14.975 0.607 1.00 89.12 90 SER A O 1
ATOM 676 N N . TYR A 1 91 ? -4.644 13.761 2.046 1.00 77.88 91 TYR A N 1
ATOM 677 C CA . TYR A 1 91 ? -3.808 14.877 2.469 1.00 77.88 91 TYR A CA 1
ATOM 678 C C . TYR A 1 91 ? -2.502 14.893 1.662 1.00 77.88 91 TYR A C 1
ATOM 680 O O . TYR A 1 91 ? -1.555 14.174 1.970 1.00 77.88 91 TYR A O 1
ATOM 688 N N . GLY A 1 92 ? -2.451 15.732 0.622 1.00 72.69 92 GLY A N 1
ATOM 689 C CA . GLY A 1 92 ? -1.230 16.011 -0.145 1.00 72.69 92 GLY A CA 1
ATOM 690 C C . GLY A 1 92 ? -0.899 15.017 -1.276 1.00 72.69 92 GLY A C 1
ATOM 691 O O . GLY A 1 92 ? -1.735 14.195 -1.653 1.00 72.69 92 GLY A O 1
ATOM 692 N N . PRO A 1 93 ? 0.326 15.093 -1.840 1.00 82.38 93 PRO A N 1
ATOM 693 C CA . PRO A 1 93 ? 0.774 14.254 -2.957 1.00 82.38 93 PRO A CA 1
ATOM 694 C C . PRO A 1 93 ? 1.002 12.744 -2.691 1.00 82.38 93 PRO A C 1
ATOM 696 O O . PRO A 1 93 ? 1.089 12.021 -3.688 1.00 82.38 93 PRO A O 1
ATOM 699 N N . PRO A 1 94 ? 1.089 12.202 -1.450 1.00 87.62 94 PRO A N 1
ATOM 700 C CA . PRO A 1 94 ? 1.507 10.812 -1.230 1.00 87.62 94 PRO A CA 1
ATOM 701 C C . PRO A 1 94 ? 0.718 9.717 -1.960 1.00 87.62 94 PRO A C 1
ATOM 703 O O . PRO A 1 94 ? 1.309 8.700 -2.307 1.00 87.62 94 PRO A O 1
ATOM 706 N N . LEU A 1 95 ? -0.581 9.889 -2.246 1.00 92.69 95 LEU A N 1
ATOM 707 C CA . LEU A 1 95 ? -1.328 8.896 -3.044 1.00 92.69 95 LEU A CA 1
ATOM 708 C C . LEU A 1 95 ? -0.877 8.855 -4.514 1.00 92.69 95 LEU A C 1
ATOM 710 O O . LEU A 1 95 ? -0.882 7.793 -5.141 1.00 92.69 95 LEU A O 1
ATOM 714 N N . GLY A 1 96 ? -0.461 9.998 -5.063 1.00 94.00 96 GLY A N 1
ATOM 715 C CA . GLY A 1 96 ? 0.161 10.058 -6.384 1.00 94.00 96 GLY A CA 1
ATOM 716 C C . GLY A 1 96 ? 1.509 9.343 -6.378 1.00 94.00 96 GLY A C 1
ATOM 717 O O . GLY A 1 96 ? 1.752 8.493 -7.226 1.00 94.00 96 GLY A O 1
ATOM 718 N N . ILE A 1 97 ? 2.333 9.603 -5.360 1.00 95.69 97 ILE A N 1
ATOM 719 C CA . ILE A 1 97 ? 3.647 8.964 -5.187 1.00 95.69 97 ILE A CA 1
ATOM 720 C C . ILE A 1 97 ? 3.500 7.446 -5.007 1.00 95.69 97 ILE A C 1
ATOM 722 O O . ILE A 1 97 ? 4.211 6.687 -5.658 1.00 95.69 97 ILE A O 1
ATOM 726 N N . PHE A 1 98 ? 2.525 6.993 -4.210 1.00 96.50 98 PHE A N 1
ATOM 727 C CA . PHE A 1 98 ? 2.138 5.580 -4.104 1.00 96.50 98 PHE A CA 1
ATOM 728 C C . PHE A 1 98 ? 1.871 4.961 -5.476 1.00 96.50 98 PHE A C 1
ATOM 730 O O . PHE A 1 98 ? 2.389 3.891 -5.791 1.00 96.50 98 PHE A O 1
ATOM 737 N N . THR A 1 99 ? 1.076 5.645 -6.301 1.00 96.00 99 THR A N 1
ATOM 738 C CA . THR A 1 99 ? 0.715 5.154 -7.634 1.00 96.00 99 THR A CA 1
ATOM 739 C C . THR A 1 99 ? 1.951 5.049 -8.523 1.00 96.00 99 THR A C 1
ATOM 741 O O . THR A 1 99 ? 2.099 4.056 -9.229 1.00 96.00 99 THR A O 1
ATOM 744 N N . THR A 1 100 ? 2.862 6.020 -8.448 1.00 95.94 100 THR A N 1
ATOM 745 C CA . THR A 1 100 ? 4.118 6.013 -9.207 1.00 95.94 100 THR A CA 1
ATOM 746 C C . THR A 1 100 ? 5.058 4.891 -8.772 1.00 95.94 100 THR A C 1
ATOM 748 O O . THR A 1 100 ? 5.572 4.190 -9.637 1.00 95.94 100 THR A O 1
ATOM 751 N N . ILE A 1 101 ? 5.260 4.674 -7.465 1.00 96.25 101 ILE A N 1
ATOM 752 C CA . ILE A 1 101 ? 6.094 3.563 -6.966 1.00 96.25 101 ILE A CA 1
ATOM 753 C C . ILE A 1 101 ? 5.522 2.232 -7.448 1.00 96.25 101 ILE A C 1
ATOM 755 O O . ILE A 1 101 ? 6.243 1.409 -8.003 1.00 96.25 101 ILE A O 1
ATOM 759 N N . LEU A 1 102 ? 4.212 2.034 -7.290 1.00 95.31 102 LEU A N 1
ATOM 760 C CA . LEU A 1 102 ? 3.575 0.796 -7.711 1.00 95.31 102 LEU A CA 1
ATOM 761 C C . LEU A 1 102 ? 3.662 0.604 -9.235 1.00 95.31 102 LEU A C 1
ATOM 763 O O . LEU A 1 102 ? 3.893 -0.510 -9.694 1.00 95.31 102 LEU A O 1
ATOM 767 N N . ALA A 1 103 ? 3.518 1.673 -10.024 1.00 94.50 103 ALA A N 1
ATOM 768 C CA . ALA A 1 103 ? 3.712 1.630 -11.473 1.00 94.50 103 AL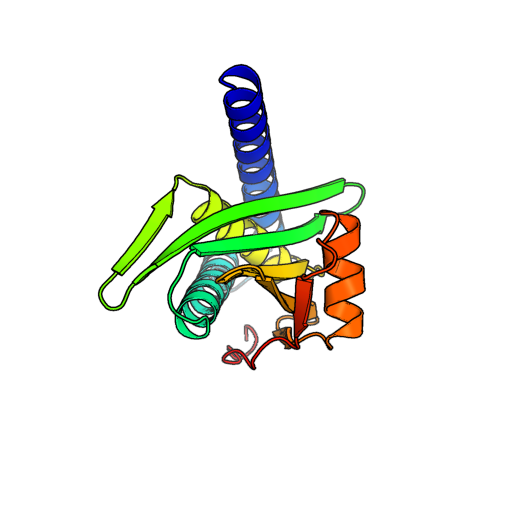A A CA 1
ATOM 769 C C . ALA A 1 103 ? 5.159 1.275 -11.852 1.00 94.50 103 ALA A C 1
ATOM 771 O O . ALA A 1 103 ? 5.358 0.454 -12.745 1.00 94.50 103 ALA A O 1
ATOM 772 N N . ALA A 1 104 ? 6.159 1.834 -11.165 1.00 94.00 104 ALA A N 1
ATOM 773 C CA . ALA A 1 104 ? 7.562 1.480 -11.370 1.00 94.00 104 ALA A CA 1
ATOM 774 C C . ALA A 1 104 ? 7.808 -0.006 -11.068 1.00 94.00 104 ALA A C 1
ATOM 776 O O . ALA A 1 104 ? 8.402 -0.697 -11.891 1.00 94.00 104 ALA A O 1
ATOM 777 N N . ALA A 1 105 ? 7.262 -0.519 -9.958 1.00 93.38 105 ALA A N 1
ATOM 778 C CA . ALA A 1 105 ? 7.350 -1.935 -9.605 1.00 93.38 105 ALA A CA 1
ATOM 779 C C . ALA A 1 105 ? 6.756 -2.829 -10.705 1.00 93.38 105 ALA A C 1
ATOM 781 O O . ALA A 1 105 ? 7.371 -3.803 -11.127 1.00 93.38 105 ALA A O 1
ATOM 782 N N . TYR A 1 106 ? 5.585 -2.455 -11.233 1.00 91.50 106 TYR A N 1
ATOM 783 C CA . TYR A 1 106 ? 4.960 -3.153 -12.358 1.00 91.50 106 TYR A CA 1
ATOM 784 C C . TYR A 1 106 ? 5.823 -3.152 -13.618 1.00 91.50 106 TYR A C 1
ATOM 786 O O . TYR A 1 106 ? 5.949 -4.194 -14.256 1.00 91.50 106 TYR A O 1
ATOM 794 N N . ALA A 1 107 ? 6.371 -1.996 -13.988 1.00 90.62 107 ALA A N 1
ATOM 795 C CA . ALA A 1 107 ? 7.154 -1.845 -15.209 1.00 90.62 107 ALA A CA 1
ATOM 796 C C . ALA A 1 107 ? 8.494 -2.594 -15.133 1.00 90.62 107 ALA A C 1
ATOM 798 O O . ALA A 1 107 ? 8.933 -3.158 -16.128 1.00 90.62 107 ALA A O 1
ATOM 799 N N . LEU A 1 108 ? 9.114 -2.633 -13.952 1.00 88.88 108 LEU A N 1
ATOM 800 C CA . LEU A 1 108 ? 10.378 -3.333 -13.715 1.00 88.88 108 LEU A CA 1
ATOM 801 C C . LEU A 1 108 ? 10.197 -4.831 -13.417 1.00 88.88 108 LEU A C 1
ATOM 803 O O . LEU A 1 108 ? 11.166 -5.582 -13.460 1.00 88.88 108 LEU A O 1
ATOM 807 N N . GLY A 1 109 ? 8.975 -5.274 -13.106 1.00 88.50 109 GLY A N 1
ATOM 808 C CA . GLY A 1 109 ? 8.724 -6.632 -12.616 1.00 88.50 109 GLY A CA 1
ATOM 809 C C . GLY A 1 109 ? 9.228 -6.867 -11.186 1.00 88.50 109 GLY A C 1
ATOM 810 O O . GLY A 1 109 ? 9.419 -8.016 -10.791 1.00 88.50 109 GLY A O 1
ATOM 811 N N . GLU A 1 110 ? 9.430 -5.795 -10.419 1.00 90.38 110 GLU A N 1
ATOM 812 C CA . GLU A 1 110 ? 9.938 -5.840 -9.049 1.00 90.38 110 GLU A CA 1
ATOM 813 C C . GLU A 1 110 ? 8.833 -6.142 -8.033 1.00 90.38 110 GLU A C 1
ATOM 815 O O . GLU A 1 110 ? 7.642 -5.879 -8.245 1.00 90.38 110 GLU A O 1
ATOM 820 N N . SER A 1 111 ? 9.242 -6.687 -6.887 1.00 91.38 111 SER A N 1
ATOM 821 C CA . SER A 1 111 ? 8.329 -6.929 -5.771 1.00 91.38 111 SER A CA 1
ATOM 822 C C . SER A 1 111 ? 8.008 -5.632 -5.029 1.00 91.38 111 SER A C 1
ATOM 824 O O . SER A 1 111 ? 8.873 -4.793 -4.781 1.00 91.38 111 SER A O 1
ATOM 826 N N . ALA A 1 112 ? 6.747 -5.487 -4.623 1.00 94.06 112 ALA A N 1
ATOM 827 C CA . ALA A 1 112 ? 6.303 -4.371 -3.794 1.00 94.06 112 ALA A CA 1
ATOM 828 C C . ALA A 1 112 ? 5.283 -4.831 -2.750 1.00 94.06 112 ALA A C 1
ATOM 830 O O . ALA A 1 112 ? 4.248 -5.412 -3.081 1.00 94.06 112 ALA A O 1
ATOM 831 N N . ALA A 1 113 ? 5.551 -4.546 -1.480 1.00 95.19 113 ALA A N 1
ATOM 832 C CA . ALA A 1 113 ? 4.612 -4.765 -0.393 1.00 95.19 113 ALA A CA 1
ATOM 833 C C . ALA A 1 113 ? 3.688 -3.550 -0.246 1.00 95.19 113 ALA A C 1
ATOM 835 O O . ALA A 1 113 ? 4.129 -2.400 -0.197 1.00 95.19 113 ALA A O 1
ATOM 836 N N . VAL A 1 114 ? 2.387 -3.805 -0.137 1.00 96.56 114 VAL A N 1
ATOM 837 C CA . VAL A 1 114 ? 1.371 -2.782 0.122 1.00 96.56 114 VAL A CA 1
ATOM 838 C C . VAL A 1 114 ? 0.644 -3.136 1.406 1.00 96.56 114 VAL A C 1
ATOM 840 O O . VAL A 1 114 ? 0.187 -4.264 1.565 1.00 96.56 114 VAL A O 1
ATOM 843 N N . THR A 1 115 ? 0.491 -2.181 2.320 1.00 97.12 115 THR A N 1
ATOM 844 C CA . THR A 1 115 ? -0.335 -2.354 3.522 1.00 97.12 115 THR A CA 1
ATOM 845 C C . THR A 1 115 ? -1.322 -1.211 3.680 1.00 97.12 115 THR A C 1
ATOM 847 O O . THR A 1 115 ? -1.027 -0.069 3.334 1.00 97.12 115 THR A O 1
ATOM 850 N N . ILE A 1 116 ? -2.505 -1.514 4.211 1.00 97.06 116 ILE A N 1
ATOM 851 C CA . ILE A 1 116 ? -3.458 -0.509 4.674 1.00 97.06 116 ILE A CA 1
ATOM 852 C C . ILE A 1 116 ? -3.709 -0.726 6.150 1.00 97.06 116 ILE A C 1
ATOM 854 O O . ILE A 1 116 ? -4.230 -1.767 6.557 1.00 97.06 116 ILE A O 1
ATOM 858 N N . ARG A 1 117 ? -3.389 0.299 6.929 1.00 95.81 117 ARG A N 1
ATOM 859 C CA . ARG A 1 117 ? -3.786 0.435 8.323 1.00 95.81 117 ARG A CA 1
ATOM 860 C C . ARG A 1 117 ? -5.072 1.242 8.382 1.00 95.81 117 ARG A C 1
ATOM 862 O O . ARG A 1 117 ? -5.122 2.341 7.840 1.00 95.81 117 ARG A O 1
ATOM 869 N N . THR A 1 118 ? -6.095 0.696 9.020 1.00 95.69 118 THR A N 1
ATOM 870 C CA . THR A 1 118 ? -7.376 1.363 9.273 1.00 95.69 118 THR A CA 1
ATOM 871 C C . THR A 1 118 ? -7.504 1.621 10.761 1.00 95.69 118 THR A C 1
ATOM 873 O O . THR A 1 118 ? -7.400 0.683 11.556 1.00 95.69 118 THR A O 1
ATOM 876 N N . GLU A 1 119 ? -7.721 2.879 11.123 1.00 92.88 119 GLU A N 1
ATOM 877 C CA . GLU A 1 119 ? -7.986 3.273 12.503 1.00 92.88 119 GLU A CA 1
ATOM 878 C C . GLU A 1 119 ? -9.444 2.955 12.854 1.00 92.88 119 GLU A C 1
ATOM 880 O O . GLU A 1 119 ? -10.365 3.257 12.093 1.00 92.88 119 GLU A O 1
ATOM 885 N N . GLY A 1 120 ? -9.645 2.306 13.996 1.00 86.44 120 GLY A N 1
ATOM 886 C CA . GLY A 1 120 ? -10.948 2.016 14.580 1.00 86.44 120 GLY A CA 1
ATOM 887 C C . GLY A 1 120 ? -11.019 2.502 16.026 1.00 86.44 120 GLY A C 1
ATOM 888 O O . GLY A 1 120 ? -10.061 3.053 16.570 1.00 86.44 120 GLY A O 1
ATOM 889 N N . ASP A 1 121 ? -12.164 2.283 16.668 1.00 83.06 121 ASP A N 1
ATOM 890 C CA . ASP A 1 121 ? -12.361 2.679 18.062 1.00 83.06 121 ASP A CA 1
ATOM 891 C C . ASP A 1 121 ? -11.509 1.799 18.998 1.00 83.06 121 ASP A C 1
ATOM 893 O O . ASP A 1 121 ? -11.786 0.615 19.200 1.00 83.06 121 ASP A O 1
ATOM 897 N N . GLY A 1 122 ? -10.395 2.350 19.488 1.00 82.25 122 GLY A N 1
ATOM 898 C CA . GLY A 1 122 ? -9.454 1.680 20.397 1.00 82.25 122 GLY A CA 1
ATOM 899 C C . GLY A 1 122 ? -8.609 0.550 19.786 1.00 82.25 122 GLY A C 1
ATOM 900 O O . GLY A 1 122 ? -7.822 -0.083 20.495 1.00 82.25 122 GLY A O 1
ATOM 901 N N . SER A 1 123 ? -8.738 0.284 18.485 1.00 88.88 123 SER A N 1
ATOM 902 C CA . SER A 1 123 ? -7.969 -0.744 17.775 1.00 88.88 123 SER A CA 1
ATOM 903 C C . SER A 1 123 ? -7.643 -0.312 16.351 1.00 88.88 123 SER A C 1
ATOM 905 O O . SER A 1 123 ? -8.313 0.543 15.779 1.00 88.88 123 SER A O 1
ATOM 907 N N . GLU A 1 124 ? -6.617 -0.917 15.765 1.00 92.50 124 GLU A N 1
ATOM 908 C CA . GLU A 1 124 ? -6.277 -0.717 14.359 1.00 92.50 124 GLU A CA 1
ATOM 909 C C . GLU A 1 124 ? -6.243 -2.057 13.633 1.00 92.50 124 GLU A C 1
ATOM 911 O O . GLU A 1 124 ? -5.834 -3.075 14.194 1.00 92.50 124 GLU A O 1
ATOM 916 N N . THR A 1 125 ? -6.695 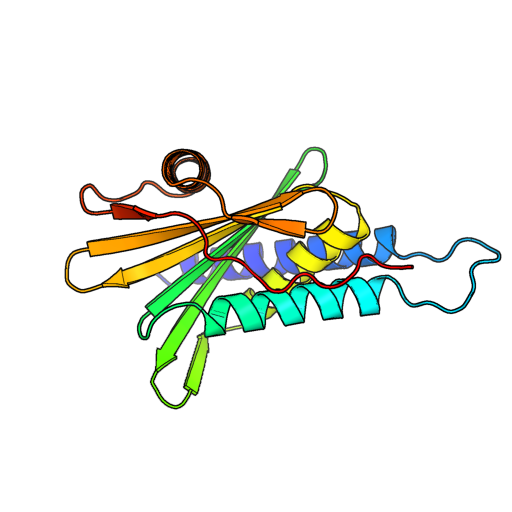-2.064 12.383 1.00 95.62 125 THR A N 1
ATOM 917 C CA . THR A 1 125 ? -6.621 -3.245 11.519 1.00 95.62 125 THR A CA 1
ATOM 918 C C . THR A 1 125 ? -5.628 -2.988 10.404 1.00 95.62 125 THR A C 1
ATOM 920 O O . THR A 1 125 ? -5.751 -1.996 9.686 1.00 95.62 125 THR A O 1
ATOM 923 N N . VAL A 1 126 ? -4.666 -3.889 10.233 1.00 97.00 126 VAL A N 1
ATOM 924 C CA . VAL A 1 126 ? -3.698 -3.859 9.138 1.00 97.00 126 VAL A CA 1
ATOM 925 C C . VAL A 1 126 ? -3.993 -5.010 8.189 1.00 97.00 126 VAL A C 1
ATOM 927 O O . VAL A 1 126 ? -4.081 -6.167 8.604 1.00 97.00 126 VAL A O 1
ATOM 930 N N . ARG A 1 127 ? -4.132 -4.683 6.907 1.00 97.94 127 ARG A N 1
ATOM 931 C CA . ARG A 1 127 ? -4.234 -5.633 5.793 1.00 97.94 127 ARG A CA 1
ATOM 932 C C . ARG A 1 127 ? -3.081 -5.409 4.838 1.00 97.94 127 ARG A C 1
ATOM 934 O O . ARG A 1 127 ? -2.589 -4.286 4.742 1.00 97.94 127 ARG A O 1
ATOM 941 N N . GLY A 1 128 ? -2.659 -6.449 4.130 1.00 97.25 128 GLY A N 1
ATOM 942 C CA . GLY A 1 128 ? -1.520 -6.339 3.232 1.00 97.25 128 GLY A CA 1
ATOM 943 C C . GLY A 1 128 ? -1.600 -7.226 2.006 1.00 97.25 128 GLY A C 1
ATOM 944 O O . GLY A 1 128 ? -2.347 -8.207 1.957 1.00 97.25 128 GLY A O 1
ATOM 945 N N . TRP A 1 129 ? -0.807 -6.835 1.021 1.00 97.56 129 TRP A N 1
ATOM 946 C CA . TRP A 1 129 ? -0.662 -7.487 -0.262 1.00 97.56 129 TRP A CA 1
ATOM 947 C C . TRP A 1 129 ? 0.796 -7.440 -0.713 1.00 97.56 129 TRP A C 1
ATOM 949 O O . TRP A 1 129 ? 1.546 -6.546 -0.313 1.00 97.56 129 TRP A O 1
ATOM 959 N N . LEU A 1 130 ? 1.168 -8.373 -1.578 1.00 95.81 130 LEU A N 1
ATOM 960 C CA . LEU A 1 130 ? 2.468 -8.419 -2.229 1.00 95.81 130 LEU A CA 1
ATOM 961 C C . LEU A 1 130 ? 2.274 -8.391 -3.742 1.00 95.81 130 LEU A C 1
ATOM 963 O O . LEU A 1 130 ? 1.496 -9.171 -4.292 1.00 95.81 130 LEU A O 1
ATOM 967 N N . LEU A 1 131 ? 2.976 -7.488 -4.415 1.00 93.44 131 LEU A N 1
ATOM 968 C CA . LEU A 1 131 ? 3.114 -7.520 -5.859 1.00 93.44 131 LEU A CA 1
ATOM 969 C C . LEU A 1 131 ? 4.081 -8.641 -6.217 1.00 93.44 131 LEU A C 1
ATOM 971 O O . LEU A 1 131 ? 5.256 -8.576 -5.868 1.00 93.44 131 LEU A O 1
ATOM 975 N N . ASN A 1 132 ? 3.571 -9.649 -6.914 1.00 85.31 132 ASN A N 1
ATOM 976 C CA . ASN A 1 132 ? 4.343 -10.769 -7.422 1.00 85.31 132 ASN A CA 1
ATOM 977 C C . ASN A 1 132 ? 3.886 -11.091 -8.849 1.00 85.31 132 ASN A C 1
ATOM 979 O O . ASN A 1 132 ? 2.690 -11.251 -9.102 1.00 85.31 132 ASN A O 1
ATOM 983 N N . GLY A 1 133 ? 4.822 -11.144 -9.800 1.00 79.56 133 GLY A N 1
ATOM 984 C CA . GLY A 1 133 ? 4.524 -11.504 -11.192 1.00 79.56 133 GLY A CA 1
ATOM 985 C C . GLY A 1 133 ? 3.427 -10.647 -11.838 1.00 79.56 133 GLY A C 1
ATOM 986 O O . GLY A 1 133 ? 2.560 -11.169 -12.538 1.00 79.56 133 GLY A O 1
ATOM 987 N N . GLY A 1 134 ? 3.403 -9.342 -11.547 1.00 82.69 134 GLY A N 1
ATOM 988 C CA . GLY A 1 134 ? 2.399 -8.426 -12.093 1.00 82.69 134 GLY A CA 1
ATOM 989 C C . GLY A 1 134 ? 0.995 -8.586 -11.493 1.00 82.69 134 GLY A C 1
ATOM 990 O O . GLY A 1 134 ? 0.015 -8.126 -12.088 1.00 82.69 134 GLY A O 1
ATOM 991 N N . ARG A 1 135 ? 0.863 -9.215 -10.321 1.00 87.44 135 ARG A N 1
ATOM 992 C CA . ARG A 1 135 ? -0.403 -9.323 -9.584 1.00 87.44 135 ARG A CA 1
ATOM 993 C C . ARG A 1 135 ? -0.204 -8.923 -8.131 1.00 87.44 135 ARG A C 1
ATOM 995 O O . ARG A 1 135 ? 0.750 -9.348 -7.493 1.00 87.44 135 ARG A O 1
ATOM 1002 N N . LEU A 1 136 ? -1.125 -8.117 -7.607 1.00 92.12 136 LEU A N 1
ATOM 1003 C CA . LEU A 1 136 ? -1.138 -7.758 -6.193 1.00 92.12 136 LEU A CA 1
ATOM 1004 C C . LEU A 1 136 ? -1.935 -8.813 -5.411 1.00 92.12 136 LEU A C 1
ATOM 1006 O O . LEU A 1 136 ? -3.169 -8.804 -5.409 1.00 92.12 136 LEU A O 1
ATOM 1010 N N . GLU A 1 137 ? -1.227 -9.754 -4.795 1.00 94.81 137 GLU A N 1
ATOM 1011 C CA . GLU A 1 137 ? -1.805 -10.916 -4.119 1.00 94.81 137 GLU A CA 1
ATOM 1012 C C . GLU A 1 137 ? -2.001 -10.645 -2.622 1.00 94.81 137 GLU A C 1
ATOM 1014 O O . GLU A 1 137 ? -1.131 -10.048 -1.986 1.00 94.81 137 GLU A O 1
ATOM 1019 N N . PRO A 1 138 ? -3.148 -11.034 -2.032 1.00 97.25 138 PRO A N 1
ATOM 1020 C CA . PRO A 1 138 ? -3.396 -10.816 -0.614 1.00 97.25 138 PRO A CA 1
ATOM 1021 C C . PRO A 1 138 ? -2.448 -11.663 0.238 1.00 97.25 138 PRO A C 1
ATOM 1023 O O . PRO A 1 138 ? -2.343 -12.873 0.048 1.00 97.25 138 PRO A O 1
ATOM 1026 N N . LEU A 1 139 ? -1.811 -11.026 1.217 1.00 97.56 139 LEU A N 1
ATOM 1027 C CA . LEU A 1 139 ? -0.991 -11.706 2.214 1.00 97.56 139 LEU A CA 1
ATOM 1028 C C . LEU A 1 139 ? -1.872 -12.352 3.287 1.00 97.56 139 LEU A C 1
ATOM 1030 O O . LEU A 1 139 ? -2.958 -11.855 3.601 1.00 97.56 139 LEU A O 1
ATOM 1034 N N . SER A 1 140 ? -1.386 -13.427 3.901 1.00 97.44 140 SER A N 1
ATOM 1035 C CA . SER A 1 140 ? -1.961 -13.983 5.128 1.00 97.44 140 SER A CA 1
ATOM 1036 C C . SER A 1 140 ? -1.738 -13.049 6.323 1.00 97.44 140 SER A C 1
ATOM 1038 O O . SER A 1 140 ? -0.818 -12.235 6.334 1.00 97.44 140 SER A O 1
ATOM 1040 N N . ALA A 1 141 ? -2.528 -13.198 7.393 1.00 96.88 141 ALA A N 1
ATOM 1041 C CA . ALA A 1 141 ? -2.375 -12.381 8.604 1.00 96.88 141 ALA A CA 1
ATOM 1042 C C . ALA A 1 141 ? -0.945 -12.413 9.190 1.00 96.88 141 ALA A C 1
ATOM 1044 O O . ALA A 1 141 ? -0.456 -11.405 9.699 1.00 96.88 141 ALA A O 1
ATOM 1045 N N . MET A 1 142 ? -0.261 -13.560 9.101 1.00 95.62 142 MET A N 1
ATOM 1046 C CA . MET A 1 142 ? 1.113 -13.709 9.585 1.00 95.62 142 MET A CA 1
ATOM 1047 C C . MET A 1 142 ? 2.112 -12.939 8.715 1.00 95.62 142 MET A C 1
ATOM 1049 O O . MET A 1 142 ? 2.985 -12.257 9.246 1.00 95.62 142 MET A O 1
ATOM 1053 N N . GLU A 1 143 ? 1.960 -13.001 7.394 1.00 95.88 143 GLU A N 1
ATOM 1054 C CA . GLU A 1 143 ? 2.806 -12.254 6.459 1.00 95.88 143 GLU A CA 1
ATOM 1055 C C . GLU A 1 143 ? 2.573 -10.745 6.575 1.00 95.88 143 GLU A C 1
ATOM 1057 O O . GLU A 1 143 ? 3.538 -9.984 6.601 1.00 95.88 143 GLU A O 1
ATOM 1062 N N . VAL A 1 144 ? 1.318 -10.307 6.747 1.00 96.69 144 VAL A N 1
ATOM 1063 C CA . VAL A 1 144 ? 0.997 -8.892 7.001 1.00 96.69 144 VAL A CA 1
ATOM 1064 C C . VAL A 1 144 ? 1.694 -8.401 8.267 1.00 96.69 144 VAL A C 1
ATOM 1066 O O . VAL A 1 144 ? 2.287 -7.323 8.256 1.00 96.69 144 VAL A O 1
ATOM 1069 N N . ARG A 1 145 ? 1.674 -9.190 9.349 1.00 93.81 145 ARG A N 1
ATOM 1070 C CA . ARG A 1 145 ? 2.378 -8.844 10.591 1.00 93.81 145 ARG A CA 1
ATOM 1071 C C . ARG A 1 145 ? 3.874 -8.656 10.361 1.00 93.81 145 ARG A C 1
ATOM 1073 O O . ARG A 1 145 ? 4.425 -7.658 10.829 1.00 93.81 145 ARG A O 1
ATOM 1080 N N . SER A 1 146 ? 4.514 -9.597 9.668 1.00 91.44 146 SER A N 1
ATOM 1081 C CA . SER A 1 146 ? 5.948 -9.540 9.371 1.00 91.44 146 SER A CA 1
ATOM 1082 C C . SER A 1 146 ? 6.301 -8.321 8.518 1.00 91.44 146 SER A C 1
ATOM 1084 O O . SER A 1 146 ? 7.193 -7.563 8.893 1.00 91.44 146 SER A O 1
ATOM 1086 N N . ALA A 1 147 ? 5.564 -8.088 7.428 1.00 89.00 147 ALA A N 1
ATOM 1087 C CA . ALA A 1 147 ? 5.802 -6.970 6.516 1.00 89.00 147 ALA A CA 1
ATOM 1088 C C . ALA A 1 147 ? 5.574 -5.608 7.192 1.00 89.00 147 ALA A C 1
ATOM 1090 O O . ALA A 1 147 ? 6.383 -4.696 7.055 1.00 89.00 147 ALA A O 1
ATOM 1091 N N . TYR A 1 148 ? 4.496 -5.463 7.966 1.00 89.06 148 TYR A N 1
ATOM 1092 C CA . TYR A 1 148 ? 4.174 -4.200 8.631 1.00 89.06 148 TYR A CA 1
ATOM 1093 C C . TYR A 1 148 ? 5.178 -3.851 9.739 1.00 89.06 148 TYR A C 1
ATOM 1095 O O . TYR A 1 148 ? 5.674 -2.724 9.798 1.00 89.06 148 TYR A O 1
ATOM 1103 N N . SER A 1 149 ? 5.533 -4.835 10.574 1.00 87.69 149 SER A N 1
ATOM 1104 C CA . SER A 1 149 ? 6.421 -4.629 11.729 1.00 87.69 149 SER A CA 1
ATOM 1105 C C . SER A 1 149 ? 7.846 -4.224 11.339 1.00 87.69 149 SER A C 1
ATOM 1107 O O . SER A 1 149 ? 8.554 -3.652 12.164 1.00 87.69 149 SER A O 1
ATOM 1109 N N . ALA A 1 150 ? 8.266 -4.493 10.097 1.00 84.31 150 ALA A N 1
ATOM 1110 C CA . ALA A 1 150 ? 9.571 -4.086 9.576 1.00 84.31 150 ALA A CA 1
ATOM 1111 C C . ALA A 1 150 ? 9.707 -2.560 9.420 1.00 84.31 150 ALA A C 1
ATOM 1113 O O . ALA A 1 150 ? 10.809 -2.027 9.525 1.00 84.31 150 ALA A O 1
ATOM 1114 N N . HIS A 1 151 ? 8.594 -1.852 9.209 1.00 79.38 151 HIS A N 1
ATOM 1115 C CA . HIS A 1 151 ? 8.590 -0.406 8.949 1.00 79.38 151 HIS A CA 1
ATOM 1116 C C . HIS A 1 151 ? 7.866 0.394 10.024 1.00 79.38 151 HIS A C 1
ATOM 1118 O O . HIS A 1 151 ? 8.084 1.597 10.168 1.00 79.38 151 HIS A O 1
ATOM 1124 N N . THR A 1 152 ? 6.947 -0.226 10.758 1.00 78.00 152 THR A N 1
ATOM 1125 C CA . THR A 1 152 ? 6.191 0.446 11.811 1.00 78.00 152 THR A CA 1
ATOM 1126 C C . THR A 1 152 ? 5.901 -0.539 12.934 1.00 78.00 152 THR A C 1
ATOM 1128 O O . THR A 1 152 ? 5.317 -1.591 12.681 1.00 78.00 152 THR A O 1
ATOM 1131 N N . PRO A 1 153 ? 6.269 -0.227 14.188 1.00 77.75 153 PRO A N 1
ATOM 1132 C CA . PRO A 1 153 ? 5.871 -1.066 15.305 1.00 77.75 153 PRO A CA 1
ATOM 1133 C C . PRO A 1 153 ? 4.346 -1.020 15.445 1.00 77.75 153 PRO A C 1
ATOM 1135 O O . PRO A 1 153 ? 3.768 0.053 15.614 1.00 77.75 153 PRO A O 1
ATOM 1138 N N . GLY A 1 154 ? 3.692 -2.179 15.373 1.00 73.81 154 GLY A N 1
ATOM 1139 C CA . GLY A 1 154 ? 2.271 -2.279 15.702 1.00 73.81 154 GLY A CA 1
ATOM 1140 C C . GLY A 1 154 ? 2.012 -2.032 17.191 1.00 73.81 154 GLY A C 1
ATOM 1141 O O . GLY A 1 154 ? 2.883 -2.235 18.041 1.00 73.81 154 GLY A O 1
ATOM 1142 N N . SER A 1 155 ? 0.791 -1.625 17.516 1.00 83.69 155 SER A N 1
ATOM 1143 C CA . SER A 1 155 ? 0.292 -1.567 18.891 1.00 83.69 155 SER A CA 1
ATOM 1144 C C . SER A 1 155 ? -0.149 -2.953 19.404 1.00 83.69 155 SER A C 1
ATOM 1146 O O . SER A 1 155 ? -0.469 -3.841 18.609 1.00 83.69 155 SER A O 1
ATOM 1148 N N . PRO A 1 156 ? -0.245 -3.174 20.732 1.00 84.38 156 PRO A N 1
ATOM 1149 C CA . PRO A 1 156 ? -0.772 -4.427 21.287 1.00 84.38 156 PRO A CA 1
ATOM 1150 C C . PRO A 1 156 ? -2.205 -4.760 20.846 1.00 84.38 156 PRO A C 1
ATOM 1152 O O . PRO A 1 156 ? -2.609 -5.919 20.895 1.00 84.38 156 PRO A O 1
ATOM 1155 N N . THR A 1 157 ? -2.974 -3.753 20.423 1.00 89.06 157 THR A N 1
ATOM 1156 C CA . THR A 1 157 ? -4.350 -3.896 19.930 1.00 89.06 157 THR A CA 1
ATOM 1157 C C . THR A 1 157 ? -4.431 -3.966 18.403 1.00 89.06 157 THR A C 1
ATOM 1159 O O . THR A 1 157 ? -5.534 -4.040 17.857 1.00 89.06 157 THR A O 1
ATOM 1162 N N . THR A 1 158 ? -3.289 -3.983 17.700 1.00 93.81 158 THR A N 1
ATOM 1163 C CA . THR A 1 158 ? -3.248 -4.151 16.243 1.00 93.81 158 THR A CA 1
ATOM 1164 C C . THR A 1 158 ? -3.747 -5.531 15.852 1.00 93.81 158 THR A C 1
ATOM 1166 O O . THR A 1 158 ? -3.193 -6.557 16.255 1.00 93.81 158 THR A O 1
ATOM 1169 N N . ARG A 1 159 ? -4.755 -5.556 14.988 1.00 95.12 159 ARG A N 1
ATOM 1170 C CA . ARG A 1 159 ? -5.230 -6.765 14.332 1.00 95.12 1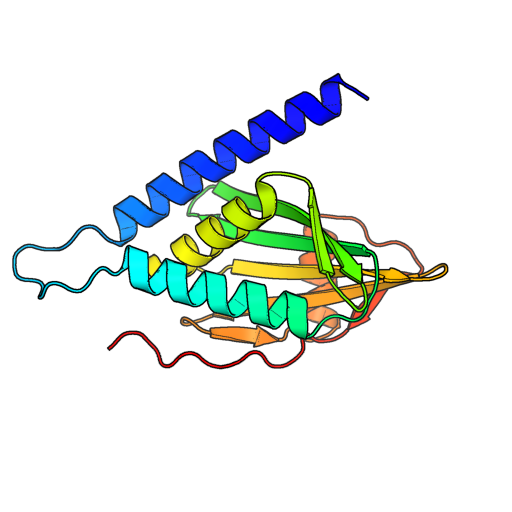59 ARG A CA 1
ATOM 1171 C C . ARG A 1 159 ? -4.618 -6.873 12.943 1.00 95.12 159 ARG A C 1
ATOM 1173 O O . ARG A 1 159 ? -4.797 -5.988 12.113 1.00 95.12 159 ARG A O 1
ATOM 1180 N N . TYR A 1 160 ? -3.952 -7.988 12.675 1.00 96.38 160 TYR A N 1
ATOM 1181 C CA . TYR A 1 160 ? -3.470 -8.317 11.338 1.00 96.38 160 TYR A CA 1
ATOM 1182 C C . TYR A 1 160 ? -4.490 -9.213 10.645 1.00 96.38 160 TYR A C 1
ATOM 1184 O O . TYR A 1 160 ? -4.842 -10.272 11.165 1.00 96.38 160 TYR A O 1
ATOM 1192 N N . GLU A 1 161 ? -4.972 -8.789 9.484 1.00 97.06 161 GLU A N 1
ATOM 1193 C CA . GLU A 1 161 ? -5.958 -9.525 8.696 1.00 97.06 161 GLU A CA 1
ATOM 1194 C C . GLU A 1 161 ? -5.460 -9.726 7.264 1.00 97.06 161 GLU A C 1
ATOM 1196 O O . GLU A 1 161 ? -4.693 -8.902 6.760 1.00 97.06 161 GLU A O 1
ATOM 1201 N N . PRO A 1 162 ? -5.909 -10.788 6.572 1.00 97.31 162 PRO A N 1
ATOM 1202 C CA . PRO A 1 162 ? -5.576 -10.954 5.171 1.00 97.31 162 PRO A CA 1
ATOM 1203 C C . PRO A 1 162 ? -6.044 -9.779 4.305 1.00 97.31 162 PRO A C 1
ATOM 1205 O O . PRO A 1 162 ? -7.091 -9.161 4.556 1.00 97.31 162 PRO A O 1
ATOM 1208 N N . GLY A 1 163 ? -5.291 -9.504 3.241 1.00 96.31 163 GLY A N 1
ATOM 1209 C CA . GLY A 1 163 ? -5.768 -8.651 2.156 1.00 96.31 163 GLY A CA 1
ATOM 1210 C C . GLY A 1 163 ? -7.061 -9.207 1.548 1.00 96.31 163 GLY A C 1
ATOM 1211 O O . GLY A 1 163 ? -7.301 -10.414 1.548 1.00 96.31 163 GLY A O 1
ATOM 1212 N N . PHE A 1 164 ? -7.918 -8.334 1.026 1.00 95.56 164 PHE A N 1
ATOM 1213 C CA . PHE A 1 164 ? -9.035 -8.775 0.185 1.00 95.56 164 PHE A CA 1
ATOM 1214 C C . PHE A 1 164 ? -8.566 -8.970 -1.259 1.00 95.56 164 PHE A C 1
ATOM 1216 O O . PHE A 1 164 ? -7.598 -8.349 -1.697 1.00 95.56 164 PHE A O 1
ATOM 1223 N N . SER A 1 165 ? -9.257 -9.818 -2.018 1.00 93.31 165 SER A N 1
ATOM 1224 C CA . SER A 1 165 ? -8.948 -10.022 -3.433 1.00 93.31 165 SER A CA 1
ATOM 1225 C C . SER A 1 165 ? -9.156 -8.734 -4.229 1.00 93.31 165 SER A C 1
ATOM 1227 O O . SER A 1 165 ? -10.205 -8.095 -4.137 1.00 93.31 165 SER A O 1
ATOM 1229 N N . LEU A 1 166 ? -8.155 -8.367 -5.025 1.00 90.06 166 LEU A N 1
ATOM 1230 C CA . LEU A 1 166 ? -8.217 -7.224 -5.927 1.00 90.06 166 LEU A CA 1
ATOM 1231 C C . LEU A 1 166 ? -8.562 -7.680 -7.350 1.00 90.06 166 LEU A C 1
ATOM 1233 O O . LEU A 1 166 ? -8.276 -8.826 -7.710 1.00 90.06 166 LEU A O 1
ATOM 1237 N N . PRO A 1 167 ? -9.167 -6.806 -8.177 1.00 79.94 167 PRO A N 1
ATOM 1238 C CA . PRO A 1 167 ? -9.405 -7.112 -9.579 1.00 79.94 167 PRO A CA 1
ATOM 1239 C C . PRO A 1 167 ? -8.090 -7.475 -10.268 1.00 79.94 167 PRO A C 1
ATOM 1241 O O . PRO A 1 167 ? -7.118 -6.722 -10.202 1.00 79.94 167 PRO A O 1
ATOM 1244 N N . THR A 1 168 ? -8.061 -8.608 -10.961 1.00 68.62 168 THR A N 1
ATOM 1245 C CA . THR A 1 168 ? -6.936 -8.943 -11.828 1.00 68.62 168 THR A CA 1
ATOM 1246 C C . THR A 1 168 ? -7.062 -8.137 -13.112 1.00 68.62 168 THR A C 1
ATOM 1248 O O . THR A 1 168 ? -7.944 -8.410 -13.926 1.00 68.62 168 THR A O 1
ATOM 1251 N N . HIS A 1 169 ? -6.184 -7.156 -13.314 1.00 62.38 169 HIS A N 1
ATOM 1252 C CA . HIS A 1 169 ? -5.960 -6.645 -14.662 1.00 62.38 169 HIS A CA 1
ATOM 1253 C C . HIS A 1 169 ? -5.228 -7.736 -15.464 1.00 62.38 169 HIS A C 1
ATOM 1255 O O . HIS A 1 169 ? -4.243 -8.276 -14.955 1.00 62.38 169 HIS A O 1
ATOM 1261 N N . PRO A 1 170 ? -5.680 -8.095 -16.683 1.00 51.78 170 PRO A N 1
ATOM 1262 C CA . PRO A 1 170 ? -4.958 -9.060 -17.519 1.00 51.78 170 PRO A CA 1
ATOM 1263 C C . PRO A 1 170 ? -3.526 -8.557 -17.727 1.00 51.78 170 PRO A C 1
ATOM 1265 O O . PRO A 1 170 ? -3.389 -7.343 -17.854 1.00 51.78 170 PRO A O 1
ATOM 1268 N N . PRO A 1 171 ? -2.473 -9.395 -17.723 1.00 44.72 171 PRO A N 1
ATOM 1269 C CA . PRO A 1 171 ? -1.093 -8.937 -17.935 1.00 44.72 171 PRO A CA 1
ATOM 1270 C C . PRO A 1 171 ? -0.971 -8.125 -19.238 1.00 44.72 171 PRO A C 1
ATOM 1272 O O . PRO A 1 171 ? -1.825 -8.290 -20.118 1.00 44.72 171 PRO A O 1
ATOM 1275 N N . PRO A 1 172 ? 0.010 -7.205 -19.349 1.00 45.00 172 PRO A N 1
ATOM 1276 C CA . PRO A 1 172 ? 0.278 -6.542 -20.623 1.00 45.00 172 PRO A CA 1
ATOM 1277 C C . PRO A 1 172 ? 0.496 -7.622 -21.689 1.00 45.00 172 PRO A C 1
ATOM 1279 O O . PRO A 1 172 ? 1.068 -8.674 -21.390 1.00 45.00 172 PRO A O 1
ATOM 1282 N N . ARG A 1 173 ? -0.084 -7.413 -22.874 1.00 40.50 173 ARG A N 1
ATOM 1283 C CA . ARG A 1 173 ? 0.086 -8.329 -24.008 1.00 40.50 173 ARG A CA 1
ATOM 1284 C C . ARG A 1 173 ? 1.459 -8.163 -24.626 1.00 40.50 173 ARG A C 1
ATOM 1286 O O . ARG A 1 173 ? 1.913 -7.001 -24.675 1.00 40.50 173 ARG A O 1
#

Foldseek 3Di:
DVVVVVVLVVLLVVLLVVLQVLLCVLQPDDPPDDPDRLLVVLLVLLVLQLVQQLVPDDFAKKWKKKWWDDDPDIRIAIWIWGDDPPDIGTDDCRSVSSSSNSSSCLSNQTKMKMWMWGDDDVAIEIWIFMDHRNATHKDALVVRQVVCCVPDNHDPRYGRHIDDDGDDDDRDD

pLDDT: mean 87.78, std 11.09, range [40.5, 97.94]

Radius of gyration: 16.29 Å; chains: 1; bounding box: 40×36×55 Å

Secondary structure (DSSP, 8-state):
-HHHHHHHHHHHHHHHHHHHHHHHHHTPPPTT--S--HHHHHHHHHHHHHHHHHHHS-SEEEEEEEEEEETTEEEEEEEEEEE-SS-EEE-STHHHHHHHHHHHHHHHT--EEEEEEEE-SS-EEEEEEEEETTEEEEPPHHHHHHHHHTTSPPPTTEEEEEPPPPP-PPPP-

Organism: NCBI:txid359158

Sequence (173 aa):
MLFHALSRQRDDERTAAAALELLGNATRPEPGDEPNDPAREATARATAILLALIRGVGLGVHRLTCVMDAGPEQLSIQADFEKSAHQVLSYGPPLGIFTTILAAAYALGESAAVTIRTEGDGSETVRGWLLNGGRLEPLSAMEVRSAYSAHTPGSPTTRYEPGFSLPTHPPPR